Protein AF-A0A369Q0P4-F1 (afdb_monomer)

Organism: NCBI:txid2282421

Structure (mmCIF, N/CA/C/O backbone):
data_AF-A0A369Q0P4-F1
#
_entry.id   AF-A0A369Q0P4-F1
#
loop_
_atom_site.group_PDB
_atom_site.id
_atom_site.type_symbol
_atom_site.label_atom_id
_atom_site.label_alt_id
_atom_site.label_comp_id
_atom_site.label_asym_id
_atom_site.label_entity_id
_atom_site.label_seq_id
_atom_site.pdbx_PDB_ins_code
_atom_site.Cartn_x
_atom_site.Cartn_y
_atom_site.Cartn_z
_atom_site.occupancy
_atom_site.B_iso_or_equiv
_atom_site.auth_seq_id
_atom_site.auth_comp_id
_atom_site.auth_asym_id
_atom_site.auth_atom_id
_a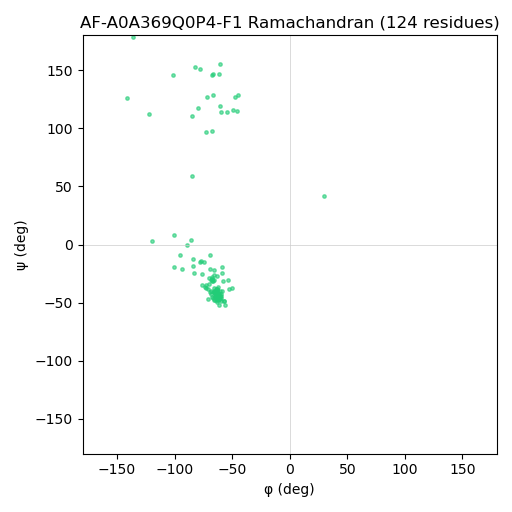tom_site.pdbx_PDB_model_num
ATOM 1 N N . MET A 1 1 ? 38.302 -27.426 40.060 1.00 56.66 1 MET A N 1
ATOM 2 C CA . MET A 1 1 ? 37.548 -26.178 39.793 1.00 56.66 1 MET A CA 1
ATOM 3 C C . MET A 1 1 ? 37.156 -26.021 38.319 1.00 56.66 1 MET A C 1
ATOM 5 O O . MET A 1 1 ? 35.977 -25.830 38.069 1.00 56.66 1 MET A O 1
ATOM 9 N N . ALA A 1 2 ? 38.059 -26.222 37.344 1.00 61.84 2 ALA A N 1
ATOM 10 C CA . ALA A 1 2 ? 37.757 -26.090 35.902 1.00 61.84 2 ALA A CA 1
ATOM 1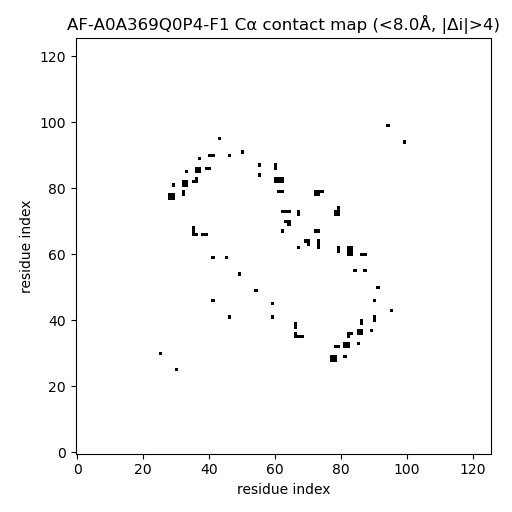1 C C . ALA A 1 2 ? 36.641 -27.014 35.343 1.00 61.84 2 ALA A C 1
ATOM 13 O O . ALA A 1 2 ? 35.998 -26.695 34.349 1.00 61.84 2 ALA A O 1
ATOM 14 N N . LYS A 1 3 ? 36.370 -28.162 35.979 1.00 55.75 3 LYS A N 1
ATOM 15 C CA . LYS A 1 3 ? 35.282 -29.069 35.556 1.00 55.75 3 LYS A CA 1
ATOM 16 C C . LYS A 1 3 ? 33.886 -28.493 35.835 1.00 55.75 3 LYS A C 1
ATOM 18 O O . LYS A 1 3 ? 32.974 -28.700 35.047 1.00 55.75 3 LYS A O 1
ATOM 23 N N . ILE A 1 4 ? 33.738 -27.733 36.923 1.00 74.06 4 ILE A N 1
ATOM 24 C CA . ILE A 1 4 ? 32.459 -27.124 37.327 1.00 74.06 4 ILE A CA 1
ATOM 25 C C . ILE A 1 4 ? 32.119 -25.953 36.395 1.00 74.06 4 ILE A C 1
ATOM 27 O O . ILE A 1 4 ? 30.968 -25.778 36.006 1.00 74.06 4 ILE A O 1
ATOM 31 N N . THR A 1 5 ? 33.130 -25.197 35.959 1.00 74.00 5 THR A N 1
ATOM 32 C CA . THR A 1 5 ? 32.946 -24.099 35.000 1.00 74.00 5 THR A CA 1
ATOM 33 C C . THR A 1 5 ? 32.498 -24.600 33.628 1.00 74.00 5 THR A C 1
ATOM 35 O O . THR A 1 5 ? 31.638 -23.977 33.017 1.00 74.00 5 THR A O 1
ATOM 38 N N . ILE A 1 6 ? 33.002 -25.752 33.166 1.00 76.94 6 ILE A N 1
ATOM 39 C CA . ILE A 1 6 ? 32.579 -26.354 31.888 1.00 76.94 6 ILE A CA 1
ATOM 40 C C . ILE A 1 6 ? 31.109 -26.794 31.946 1.00 76.94 6 ILE A C 1
ATOM 42 O O . ILE A 1 6 ? 30.360 -26.550 31.003 1.00 76.94 6 ILE A O 1
ATOM 46 N N . ILE A 1 7 ? 30.676 -27.382 33.065 1.00 80.25 7 ILE A N 1
ATOM 47 C CA . ILE A 1 7 ? 29.283 -27.816 33.259 1.00 80.25 7 ILE A CA 1
ATOM 48 C C . ILE A 1 7 ? 28.325 -26.615 33.254 1.00 80.25 7 ILE A C 1
ATOM 50 O O . ILE A 1 7 ? 27.296 -26.659 32.584 1.00 80.25 7 ILE A O 1
ATOM 54 N N . ASN A 1 8 ? 28.686 -25.516 33.923 1.00 75.06 8 ASN A N 1
ATOM 55 C CA . ASN A 1 8 ? 27.870 -24.297 33.923 1.00 75.06 8 ASN A CA 1
ATOM 56 C C . ASN A 1 8 ? 27.760 -23.661 32.529 1.00 75.06 8 ASN A C 1
ATOM 58 O O . ASN A 1 8 ? 26.685 -23.210 32.144 1.00 75.06 8 ASN A O 1
ATOM 62 N N . ILE A 1 9 ? 28.842 -23.672 31.743 1.00 80.38 9 ILE A N 1
ATOM 63 C CA . ILE A 1 9 ? 28.819 -23.178 30.357 1.00 80.38 9 ILE A CA 1
ATOM 64 C C . ILE A 1 9 ? 27.906 -24.050 29.483 1.00 80.38 9 ILE A C 1
ATOM 66 O O . ILE A 1 9 ? 27.134 -23.521 28.682 1.00 80.38 9 ILE A O 1
ATOM 70 N N . LEU A 1 10 ? 27.949 -25.373 29.666 1.00 76.12 10 LEU A N 1
ATOM 71 C CA . LEU A 1 10 ? 27.117 -26.310 28.914 1.00 76.12 10 LEU A CA 1
ATOM 72 C C . LEU A 1 10 ? 25.621 -26.108 29.210 1.00 76.12 10 LEU A C 1
ATOM 74 O O . LEU A 1 10 ? 24.8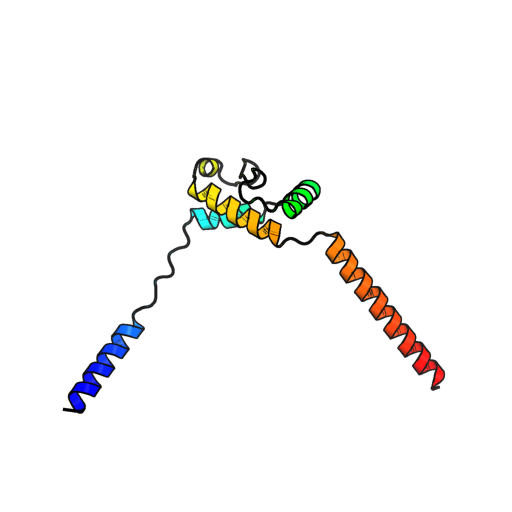09 -26.112 28.289 1.00 76.12 10 LEU A O 1
ATOM 78 N N . ILE A 1 11 ? 25.261 -25.860 30.472 1.00 78.75 11 ILE A N 1
ATOM 79 C CA . ILE A 1 11 ? 23.876 -25.579 30.882 1.00 78.75 11 ILE A CA 1
ATOM 80 C C . ILE A 1 11 ? 23.376 -24.258 30.276 1.00 78.75 11 ILE A C 1
ATOM 82 O O . ILE A 1 11 ? 22.264 -24.209 29.750 1.00 78.75 11 ILE A O 1
ATOM 86 N N . CYS A 1 12 ? 24.202 -23.206 30.263 1.00 71.88 12 CYS A N 1
ATOM 87 C CA . CYS A 1 12 ? 23.837 -21.927 29.645 1.00 71.88 12 CYS A CA 1
ATOM 88 C C . CYS A 1 12 ? 23.582 -22.041 28.130 1.00 71.88 12 CYS A C 1
ATOM 90 O O . CYS A 1 12 ? 22.661 -21.404 27.623 1.00 71.88 12 CYS A O 1
ATOM 92 N N . LEU A 1 13 ? 24.350 -22.876 27.420 1.00 72.38 13 LEU A N 1
ATOM 93 C CA . LEU A 1 13 ? 24.188 -23.123 25.978 1.00 72.38 13 LEU A CA 1
ATOM 94 C C . LEU A 1 13 ? 22.893 -23.874 25.625 1.00 72.38 13 LEU A C 1
ATOM 96 O O . LEU A 1 13 ? 22.332 -23.675 24.550 1.00 72.38 13 LEU A O 1
ATOM 100 N N . VAL A 1 14 ? 22.400 -24.735 26.519 1.00 71.00 14 VAL A N 1
ATOM 101 C CA . VAL A 1 14 ? 21.143 -25.473 26.303 1.00 71.00 14 VAL A CA 1
ATOM 102 C C . VAL A 1 14 ? 19.926 -24.565 26.514 1.00 71.00 14 VAL A C 1
ATOM 104 O O . VAL A 1 14 ? 18.933 -24.678 25.793 1.00 71.00 14 VAL A O 1
ATOM 107 N N . ILE A 1 15 ? 20.001 -23.625 27.460 1.00 70.00 15 ILE A N 1
ATOM 108 C CA . ILE A 1 15 ? 18.903 -22.690 27.749 1.00 70.00 15 ILE A CA 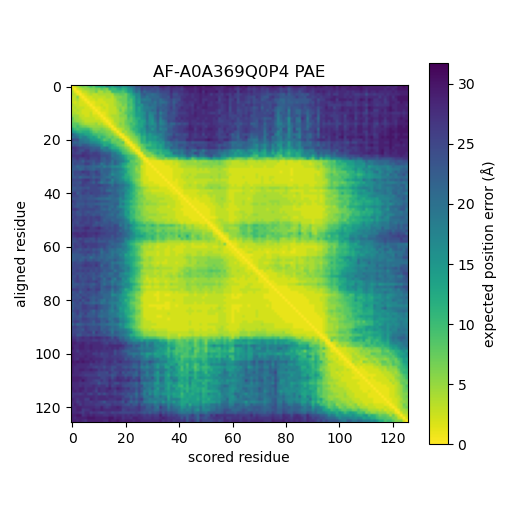1
ATOM 109 C C . ILE A 1 15 ? 18.762 -21.645 26.630 1.00 70.00 15 ILE A C 1
ATOM 111 O O . ILE A 1 15 ? 17.641 -21.310 26.245 1.00 70.00 15 ILE A O 1
ATOM 115 N N . SER A 1 16 ? 19.868 -21.174 26.042 1.00 65.44 16 SER A N 1
ATOM 116 C CA . SER A 1 16 ? 19.833 -20.176 24.963 1.00 65.44 16 SER A CA 1
ATOM 117 C C . SER A 1 16 ? 19.223 -20.698 23.655 1.00 65.44 16 SER A C 1
ATOM 119 O O . SER A 1 16 ? 18.580 -19.928 22.943 1.00 65.44 16 SER A O 1
ATOM 121 N N . ASN A 1 17 ? 19.333 -21.998 23.364 1.00 61.81 17 ASN A N 1
ATOM 122 C CA . ASN A 1 17 ? 18.753 -22.601 22.156 1.00 61.81 17 ASN A CA 1
ATOM 123 C C . ASN A 1 17 ? 17.225 -22.779 22.209 1.00 61.81 17 ASN A C 1
ATOM 125 O O . ASN A 1 17 ? 16.601 -22.980 21.171 1.00 61.81 17 ASN A O 1
ATOM 129 N N . ASN A 1 18 ? 16.606 -22.682 23.390 1.00 59.47 18 ASN A N 1
ATOM 130 C CA . ASN A 1 18 ? 15.150 -22.800 23.542 1.00 59.47 18 ASN A CA 1
ATOM 131 C C . ASN A 1 18 ? 14.414 -21.459 23.412 1.00 59.47 18 ASN A C 1
ATOM 133 O O . ASN A 1 18 ? 13.186 -21.419 23.463 1.00 59.47 18 ASN A O 1
ATOM 137 N N . CYS A 1 19 ? 15.135 -20.358 23.187 1.00 50.91 19 CYS A N 1
ATOM 138 C CA . CYS A 1 19 ? 14.527 -19.066 22.892 1.00 50.91 19 CYS A CA 1
ATOM 139 C C . CYS A 1 19 ? 14.217 -18.947 21.390 1.00 50.91 19 CYS A C 1
ATOM 141 O O . CYS A 1 19 ? 14.712 -18.067 20.688 1.00 50.91 19 CYS A O 1
ATOM 143 N N . LEU A 1 20 ? 13.393 -19.860 20.872 1.00 60.72 20 LEU A N 1
ATOM 144 C CA . LEU A 1 20 ? 12.703 -19.624 19.609 1.00 60.72 20 LEU A CA 1
ATOM 145 C C . LEU A 1 20 ? 11.618 -18.591 19.902 1.00 60.72 20 LEU A C 1
ATOM 147 O O . LEU A 1 20 ? 10.553 -18.920 20.421 1.00 60.72 20 LEU A O 1
ATOM 151 N N . ALA A 1 21 ? 11.929 -17.323 19.629 1.00 55.41 21 ALA A N 1
ATOM 152 C CA . ALA A 1 21 ? 10.962 -16.241 19.695 1.00 55.41 21 ALA A CA 1
ATOM 153 C C . ALA A 1 21 ? 9.706 -16.663 18.921 1.00 55.41 21 ALA A C 1
ATOM 155 O O . ALA A 1 21 ? 9.764 -16.916 17.715 1.00 55.41 21 ALA A O 1
ATOM 156 N N . GLN A 1 22 ? 8.582 -16.792 19.629 1.00 53.72 22 GLN A N 1
ATOM 157 C CA . GLN A 1 22 ? 7.306 -17.114 19.010 1.00 53.72 22 GLN A CA 1
ATOM 158 C C . GLN A 1 22 ? 7.005 -16.008 18.004 1.00 53.72 22 GLN A C 1
ATOM 160 O O . GLN A 1 22 ? 6.840 -14.843 18.367 1.00 53.72 22 GLN A O 1
ATOM 165 N N . ASN A 1 23 ? 7.000 -16.371 16.724 1.00 53.12 23 ASN A N 1
ATOM 166 C CA . ASN A 1 23 ? 6.620 -15.469 15.655 1.00 53.12 23 ASN A CA 1
ATOM 167 C C . ASN A 1 23 ? 5.123 -15.216 15.851 1.00 53.12 23 ASN A C 1
ATOM 169 O O . ASN A 1 23 ? 4.311 -16.093 15.551 1.00 53.12 23 ASN A O 1
ATOM 173 N N . LEU A 1 24 ? 4.789 -14.089 16.493 1.00 57.31 24 LEU A N 1
ATOM 174 C CA . LEU A 1 24 ? 3.425 -13.738 16.872 1.00 57.31 24 LEU A CA 1
ATOM 175 C C . LEU A 1 24 ? 2.520 -13.965 15.662 1.00 57.31 24 LEU A C 1
ATOM 177 O O . LEU A 1 24 ? 2.814 -13.468 14.569 1.00 57.31 24 LEU A O 1
ATOM 181 N N . GLN A 1 25 ? 1.451 -14.733 15.861 1.00 56.88 25 GLN A N 1
ATOM 182 C CA . GLN A 1 25 ? 0.405 -14.922 14.869 1.00 56.88 25 GLN A CA 1
ATOM 183 C C . GLN A 1 25 ? 0.053 -13.540 14.318 1.00 56.88 25 GLN A C 1
ATOM 185 O O . GLN A 1 25 ? -0.351 -12.659 15.071 1.00 56.88 25 GLN A O 1
ATOM 190 N N . VAL A 1 26 ? 0.315 -13.309 13.028 1.00 58.41 26 VAL A N 1
ATOM 191 C CA . VAL A 1 26 ? -0.012 -12.033 12.390 1.00 58.41 26 VAL A CA 1
ATOM 192 C C . VAL A 1 26 ? -1.495 -11.805 12.644 1.00 58.41 26 VAL A C 1
ATOM 194 O O . VAL A 1 26 ? -2.302 -12.601 12.163 1.00 58.41 26 VAL A O 1
ATOM 197 N N . ASP A 1 27 ? -1.829 -10.771 13.426 1.00 69.75 27 ASP A N 1
ATOM 198 C CA . ASP A 1 27 ? -3.210 -10.467 13.799 1.00 69.75 27 ASP A CA 1
ATOM 199 C C . ASP A 1 27 ? -4.096 -10.574 12.559 1.00 69.75 27 ASP A C 1
ATOM 201 O O . ASP A 1 27 ? -3.786 -9.990 11.512 1.00 69.75 27 ASP A O 1
ATOM 205 N N . SER A 1 28 ? -5.186 -11.335 12.655 1.00 80.50 28 SER A N 1
ATOM 206 C CA . SER A 1 28 ? -6.102 -11.584 11.535 1.00 80.50 28 SER A CA 1
ATOM 207 C C . SER A 1 28 ? -6.524 -10.274 10.856 1.00 80.50 28 SER A C 1
ATOM 209 O O . SER A 1 28 ? -6.553 -10.182 9.630 1.00 80.50 28 SER A O 1
ATOM 211 N N . ILE A 1 29 ? -6.717 -9.216 11.648 1.00 86.19 29 ILE A N 1
ATOM 212 C CA . ILE A 1 29 ? -7.028 -7.856 11.195 1.00 86.19 29 ILE A CA 1
ATOM 213 C C . ILE A 1 29 ? -5.901 -7.260 10.343 1.00 86.19 29 ILE A C 1
ATOM 215 O O . ILE A 1 29 ? -6.162 -6.678 9.289 1.00 86.19 29 ILE A O 1
ATOM 219 N N . LYS A 1 30 ? -4.640 -7.419 10.755 1.00 88.50 30 LYS A N 1
ATOM 220 C CA . LYS A 1 30 ? -3.480 -6.929 9.999 1.00 88.50 30 LYS A CA 1
ATOM 221 C C . LYS A 1 30 ? -3.352 -7.661 8.666 1.00 88.50 30 LYS A C 1
ATOM 223 O O . LYS A 1 30 ? -3.090 -7.024 7.648 1.00 88.50 30 LYS A O 1
ATOM 228 N N . ALA A 1 31 ? -3.571 -8.975 8.648 1.00 89.00 31 ALA A N 1
ATOM 229 C CA . ALA A 1 31 ? -3.563 -9.755 7.412 1.00 89.00 31 ALA A CA 1
ATOM 230 C C . ALA A 1 31 ? -4.658 -9.289 6.434 1.00 89.00 31 ALA A C 1
ATOM 232 O O . ALA A 1 31 ? -4.385 -9.106 5.243 1.00 89.00 31 ALA A O 1
ATOM 233 N N . ILE A 1 32 ? -5.866 -9.017 6.941 1.00 90.00 32 ILE A N 1
ATOM 234 C CA . ILE A 1 32 ? -6.971 -8.467 6.144 1.00 90.00 32 ILE A CA 1
ATOM 235 C C . ILE A 1 32 ? -6.611 -7.071 5.615 1.00 90.00 32 ILE A C 1
ATOM 237 O O . ILE A 1 32 ? -6.721 -6.830 4.414 1.00 90.00 32 ILE A O 1
ATOM 241 N N . ALA A 1 33 ? -6.077 -6.186 6.462 1.00 92.00 33 ALA A N 1
ATOM 242 C CA . ALA A 1 33 ? -5.639 -4.849 6.056 1.00 92.00 33 ALA A CA 1
ATOM 243 C C . ALA A 1 33 ? -4.563 -4.891 4.957 1.00 92.00 33 ALA A C 1
ATOM 245 O O . ALA A 1 33 ? -4.621 -4.108 4.012 1.00 92.00 33 ALA A O 1
ATOM 246 N N . ILE A 1 34 ? -3.607 -5.826 5.034 1.00 91.62 34 ILE A N 1
ATOM 247 C CA . ILE A 1 34 ? -2.600 -6.042 3.983 1.00 91.62 34 ILE A CA 1
ATOM 248 C C . ILE A 1 34 ? -3.257 -6.469 2.672 1.00 91.62 34 ILE A C 1
ATOM 250 O O . ILE A 1 34 ? -2.905 -5.941 1.616 1.00 91.62 34 ILE A O 1
ATOM 254 N N . SER A 1 35 ? -4.175 -7.435 2.724 1.00 91.06 35 SER A N 1
ATOM 255 C CA . SER A 1 35 ? -4.876 -7.930 1.537 1.00 91.06 35 SER A CA 1
ATOM 256 C C . SER A 1 35 ? -5.653 -6.810 0.845 1.00 91.06 35 SER A C 1
ATOM 258 O O . SER A 1 35 ? -5.501 -6.605 -0.359 1.00 91.06 35 SER A O 1
ATOM 260 N N . ASP A 1 36 ? -6.430 -6.051 1.609 1.00 92.19 36 ASP A N 1
ATOM 261 C CA . ASP A 1 36 ? -7.275 -4.980 1.084 1.00 92.19 36 ASP A CA 1
ATOM 262 C C . ASP A 1 36 ? -6.430 -3.806 0.560 1.00 92.19 36 ASP A C 1
ATOM 264 O O . ASP A 1 36 ? -6.638 -3.310 -0.551 1.00 92.19 36 ASP A O 1
ATOM 268 N N . ALA A 1 37 ? -5.384 -3.413 1.294 1.00 92.31 37 ALA A N 1
ATOM 269 C CA . ALA A 1 37 ? -4.512 -2.313 0.892 1.00 92.31 37 ALA A CA 1
ATOM 270 C C . ALA A 1 37 ? -3.642 -2.635 -0.335 1.00 92.31 37 ALA A C 1
ATOM 272 O O . ALA A 1 37 ? -3.166 -1.713 -0.996 1.00 92.31 37 ALA A O 1
ATOM 273 N N . LYS A 1 38 ? -3.404 -3.908 -0.682 1.00 88.44 38 LYS A N 1
ATOM 274 C CA . LYS A 1 38 ? -2.689 -4.282 -1.924 1.00 88.44 38 LYS A CA 1
ATOM 275 C C . LYS A 1 38 ? -3.462 -3.911 -3.189 1.00 88.44 38 LYS A C 1
ATOM 277 O O . LYS A 1 38 ? -2.855 -3.652 -4.226 1.00 88.44 38 LYS A O 1
ATOM 282 N N . LEU A 1 39 ? -4.791 -3.910 -3.114 1.00 86.06 39 LEU A N 1
ATOM 283 C CA . LEU A 1 39 ? -5.658 -3.553 -4.237 1.00 86.06 39 LEU A CA 1
ATOM 284 C C . LEU A 1 39 ? -5.853 -2.037 -4.346 1.00 86.06 39 LEU A C 1
ATOM 286 O O . LEU A 1 39 ? -6.204 -1.527 -5.410 1.00 86.06 39 LEU A O 1
ATOM 290 N N . PHE A 1 40 ? -5.578 -1.308 -3.265 1.00 90.69 40 PHE A N 1
ATOM 291 C CA . PHE A 1 40 ? -5.700 0.137 -3.217 1.00 90.69 40 PHE A CA 1
ATOM 292 C C . PHE A 1 40 ? -4.684 0.837 -4.130 1.00 90.69 40 PHE A C 1
ATOM 294 O O . PHE A 1 40 ? -3.472 0.610 -4.060 1.00 90.69 40 PHE A O 1
ATOM 301 N N . ARG A 1 41 ? -5.168 1.752 -4.977 1.00 89.25 41 ARG A N 1
ATOM 302 C CA . ARG A 1 41 ? -4.323 2.545 -5.878 1.00 89.25 41 ARG A CA 1
ATOM 303 C C . ARG A 1 41 ? -4.844 3.971 -5.978 1.00 89.25 41 ARG A C 1
ATOM 305 O O . ARG A 1 41 ? -5.979 4.189 -6.380 1.00 89.25 41 ARG A O 1
ATOM 312 N N . LEU A 1 42 ? -3.968 4.940 -5.716 1.00 89.88 42 LEU A N 1
ATOM 313 C CA . LEU A 1 42 ? -4.255 6.341 -6.017 1.00 89.88 42 LEU A CA 1
ATOM 314 C C . LEU A 1 42 ? -4.338 6.584 -7.526 1.00 89.88 42 LEU A C 1
ATOM 316 O O . LEU A 1 42 ? -3.572 5.999 -8.308 1.00 89.88 42 LEU A O 1
ATOM 320 N N . ASP A 1 43 ? -5.215 7.507 -7.910 1.00 89.12 43 ASP A N 1
ATOM 321 C CA . ASP A 1 43 ? -5.225 8.102 -9.244 1.00 89.12 43 ASP A CA 1
ATOM 322 C C . ASP A 1 43 ? -3.885 8.822 -9.516 1.00 89.12 43 ASP A C 1
ATOM 324 O O . ASP A 1 43 ? -3.166 9.218 -8.593 1.00 89.12 43 ASP A O 1
ATOM 328 N N . GLN A 1 44 ? -3.512 8.976 -10.788 1.00 86.50 44 GLN A N 1
ATOM 329 C CA . GLN A 1 44 ? -2.233 9.584 -11.160 1.00 86.50 44 GLN A CA 1
ATOM 330 C C . GLN A 1 44 ? -2.103 11.051 -10.714 1.00 86.50 44 GLN A C 1
ATOM 332 O O . GLN A 1 44 ? -1.024 11.455 -10.270 1.00 86.50 44 GLN A O 1
ATOM 337 N N . ALA A 1 45 ? -3.174 11.840 -10.796 1.00 87.94 45 ALA A N 1
ATOM 338 C CA . ALA A 1 45 ? -3.207 13.234 -10.376 1.00 87.94 45 ALA A CA 1
ATOM 339 C C . ALA A 1 45 ? -3.024 13.357 -8.857 1.00 87.94 45 ALA A C 1
ATOM 341 O O . ALA A 1 45 ? -2.157 14.108 -8.397 1.00 87.94 45 ALA A O 1
ATOM 342 N N . THR A 1 46 ? -3.764 12.571 -8.073 1.00 89.44 46 THR A N 1
ATOM 343 C CA . THR A 1 46 ? -3.628 12.526 -6.611 1.00 89.44 46 THR A CA 1
ATOM 344 C C . THR A 1 46 ? -2.271 11.977 -6.196 1.00 89.44 46 THR A C 1
ATOM 346 O O . THR A 1 46 ? -1.634 12.548 -5.315 1.00 89.44 46 THR A O 1
ATOM 349 N N . LEU A 1 47 ? -1.750 10.952 -6.877 1.00 90.00 47 LEU A N 1
ATOM 350 C CA . LEU A 1 47 ? -0.404 10.429 -6.633 1.00 90.00 47 LEU A CA 1
ATOM 351 C C . LEU A 1 47 ? 0.670 11.499 -6.880 1.00 90.00 47 LEU A C 1
ATOM 353 O O . LEU A 1 47 ? 1.624 11.594 -6.109 1.00 90.00 47 LEU A O 1
ATOM 357 N N . LYS A 1 48 ? 0.529 12.323 -7.927 1.00 87.44 48 LYS A N 1
ATOM 358 C CA . LYS A 1 48 ? 1.454 13.433 -8.213 1.00 87.44 48 LYS A CA 1
ATOM 359 C C . LYS A 1 48 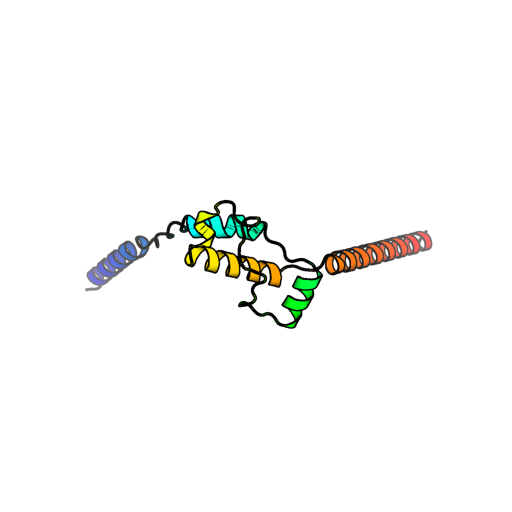? 1.408 14.492 -7.108 1.00 87.44 48 LYS A C 1
ATOM 361 O O . LYS A 1 48 ? 2.462 14.919 -6.638 1.00 87.44 48 LYS A O 1
ATOM 366 N N . LYS A 1 49 ? 0.207 14.868 -6.651 1.00 88.75 49 LYS A N 1
ATOM 367 C CA . LYS A 1 49 ? 0.016 15.790 -5.516 1.00 88.75 49 LYS A CA 1
ATOM 368 C C . LYS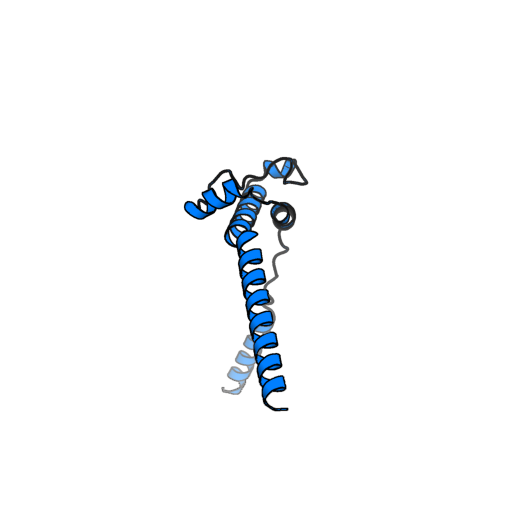 A 1 49 ? 0.607 15.219 -4.224 1.00 88.75 49 LYS A C 1
ATOM 370 O O . LYS A 1 49 ? 1.373 15.899 -3.546 1.00 88.75 49 LYS A O 1
ATOM 375 N N . PHE A 1 50 ? 0.322 13.952 -3.931 1.00 89.75 50 PHE A N 1
ATOM 376 C CA . PHE A 1 50 ? 0.870 13.224 -2.792 1.00 89.75 50 PHE A CA 1
ATOM 377 C C . PHE A 1 50 ? 2.398 13.208 -2.821 1.00 89.75 50 PHE A C 1
ATOM 379 O O . PHE A 1 50 ? 3.029 13.570 -1.838 1.00 89.75 50 PHE A O 1
ATOM 386 N N . LYS A 1 51 ? 3.021 12.873 -3.954 1.00 86.94 51 LYS A N 1
ATOM 387 C CA . LYS A 1 51 ? 4.487 12.835 -4.064 1.00 86.94 51 LYS A CA 1
ATOM 388 C C . LYS A 1 51 ? 5.155 14.190 -3.849 1.00 86.94 51 LYS A C 1
ATOM 390 O O . LYS A 1 51 ? 6.302 14.213 -3.412 1.00 86.94 51 LYS A O 1
ATOM 395 N N . LYS A 1 52 ? 4.449 15.290 -4.129 1.00 87.62 52 LYS A N 1
ATOM 396 C CA . LYS A 1 52 ? 4.943 16.648 -3.882 1.00 87.62 52 LYS A CA 1
ATOM 397 C C . LYS A 1 52 ? 4.995 16.982 -2.386 1.00 87.62 52 LYS A C 1
ATOM 399 O O . LYS A 1 52 ? 5.942 17.633 -1.972 1.00 87.62 52 LYS A O 1
ATOM 404 N N . ASN A 1 53 ? 4.011 16.541 -1.596 1.00 84.69 53 ASN A N 1
ATOM 405 C CA . ASN A 1 53 ? 3.857 16.9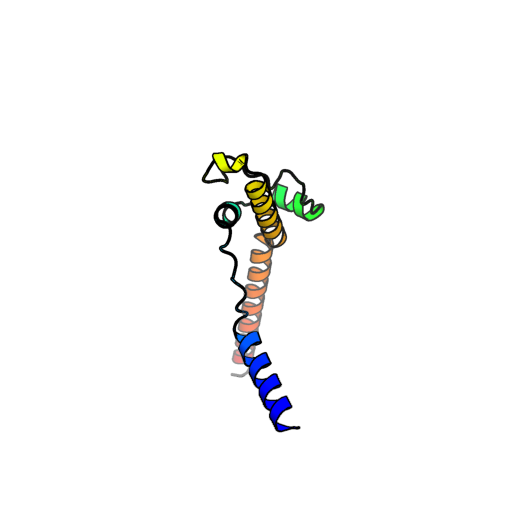58 -0.190 1.00 84.69 53 ASN A CA 1
ATOM 406 C C . ASN A 1 53 ? 3.921 15.810 0.844 1.00 84.69 53 ASN A C 1
ATOM 408 O O . ASN A 1 53 ? 3.703 16.039 2.022 1.00 84.69 53 ASN A O 1
ATOM 412 N N . LYS A 1 54 ? 4.166 14.566 0.410 1.00 84.19 54 LYS A N 1
ATOM 413 C CA . LYS A 1 54 ? 4.362 13.322 1.194 1.00 84.19 54 LYS A CA 1
ATOM 414 C C . LYS A 1 54 ? 3.626 13.251 2.544 1.00 84.19 54 LYS A C 1
ATOM 416 O O . LYS A 1 54 ? 4.175 12.779 3.534 1.00 84.19 54 LYS A O 1
ATOM 421 N N . ASN A 1 55 ? 2.374 13.696 2.589 1.00 82.00 55 ASN A N 1
ATOM 422 C CA . ASN A 1 55 ? 1.632 13.774 3.839 1.00 82.00 55 ASN A CA 1
ATOM 423 C C . ASN A 1 55 ? 0.981 12.417 4.137 1.00 82.00 55 ASN A C 1
ATOM 425 O O . ASN A 1 55 ? 0.042 12.006 3.445 1.00 82.00 55 ASN A O 1
ATOM 429 N N . SER A 1 56 ? 1.479 11.732 5.165 1.00 70.94 56 SER A N 1
ATOM 430 C CA . SER A 1 56 ? 0.959 10.443 5.636 1.00 70.94 56 SER A CA 1
ATOM 431 C C . SER A 1 56 ? -0.437 10.545 6.253 1.00 70.94 56 SER A C 1
ATOM 433 O O . SER A 1 56 ? -1.221 9.606 6.141 1.00 70.94 56 SER A O 1
ATOM 435 N N . ASN A 1 57 ? -0.786 11.701 6.825 1.00 72.00 57 ASN A N 1
ATOM 436 C CA . ASN A 1 57 ? -2.089 11.955 7.442 1.00 72.00 57 ASN A CA 1
ATOM 437 C C . ASN A 1 57 ? -3.160 12.420 6.454 1.00 72.00 57 ASN A C 1
ATOM 439 O O . ASN A 1 57 ? -4.284 12.700 6.865 1.00 72.00 57 ASN A O 1
ATOM 443 N N . SER A 1 58 ? -2.853 12.469 5.159 1.00 78.50 58 SER A N 1
ATOM 444 C CA . SER A 1 58 ? -3.851 12.795 4.143 1.00 78.50 58 SER A CA 1
ATOM 445 C C . SER A 1 58 ? -4.996 11.772 4.110 1.00 78.50 58 SER A C 1
ATOM 447 O O . SER A 1 58 ? -4.800 10.571 4.337 1.00 78.50 58 SER A O 1
ATOM 449 N N . ASP A 1 59 ? -6.200 12.251 3.793 1.00 86.31 59 ASP A N 1
ATOM 450 C CA . ASP A 1 59 ? -7.402 11.415 3.651 1.00 86.31 59 ASP A CA 1
ATOM 451 C C . ASP A 1 59 ? -7.353 10.493 2.429 1.00 86.31 59 ASP A C 1
ATOM 453 O O . ASP A 1 59 ? -8.168 9.582 2.302 1.00 86.31 59 ASP A O 1
ATOM 457 N N . TYR A 1 60 ? -6.354 10.669 1.560 1.00 87.69 60 TYR A N 1
ATOM 458 C CA . TYR A 1 60 ? -6.147 9.848 0.371 1.00 87.69 60 TYR A CA 1
ATOM 459 C C . TYR A 1 60 ? -6.078 8.353 0.678 1.00 87.69 60 TYR A C 1
ATOM 461 O O . TYR A 1 60 ? -6.458 7.555 -0.165 1.00 87.69 60 TYR A O 1
ATOM 469 N N . PHE A 1 61 ? -5.596 7.970 1.861 1.00 91.56 61 PHE A N 1
ATOM 470 C CA . PHE A 1 61 ? -5.379 6.570 2.235 1.00 91.56 61 PHE A CA 1
ATOM 471 C C . PHE A 1 61 ? -6.486 5.989 3.119 1.00 91.56 61 PHE A C 1
ATOM 473 O O . PHE A 1 61 ? -6.318 4.897 3.659 1.00 91.56 61 PHE A O 1
ATOM 480 N N . LYS A 1 62 ? -7.593 6.712 3.324 1.00 91.69 62 LYS A N 1
ATOM 481 C CA . LYS A 1 62 ? -8.678 6.246 4.189 1.00 91.69 62 LYS A CA 1
ATOM 482 C C . LYS A 1 62 ? -9.432 5.089 3.510 1.00 91.69 62 LYS A C 1
ATOM 484 O O . LYS A 1 62 ? -9.865 5.256 2.368 1.00 91.69 62 LYS A O 1
ATOM 489 N N . PRO A 1 63 ? -9.603 3.934 4.180 1.00 91.94 63 PRO A N 1
ATOM 490 C CA . PRO A 1 63 ? -10.385 2.843 3.620 1.00 91.94 63 PRO A CA 1
ATOM 491 C C . PRO A 1 63 ? -11.861 3.252 3.512 1.00 91.94 63 PRO A C 1
ATOM 493 O O . PRO A 1 63 ? -12.377 4.010 4.335 1.00 91.94 63 PRO A O 1
ATOM 496 N N . ASN A 1 64 ? -12.536 2.750 2.485 1.00 91.69 64 ASN A N 1
ATOM 497 C CA . ASN A 1 64 ? -13.956 2.957 2.227 1.00 91.69 64 ASN A CA 1
ATOM 498 C C . ASN A 1 64 ? -14.623 1.635 1.814 1.00 91.69 64 ASN A C 1
ATOM 500 O O . ASN A 1 64 ? -13.956 0.609 1.683 1.00 91.69 64 ASN A O 1
ATOM 504 N N . ILE A 1 65 ? -15.936 1.674 1.576 1.00 90.56 65 ILE A N 1
ATOM 505 C CA . ILE A 1 65 ? -16.750 0.502 1.210 1.00 90.56 65 ILE A CA 1
ATOM 506 C C . ILE A 1 65 ? -16.305 -0.210 -0.078 1.00 90.56 65 ILE A C 1
ATOM 508 O O . ILE A 1 65 ? -16.653 -1.365 -0.275 1.00 90.56 65 ILE A O 1
ATOM 512 N N . TYR A 1 66 ? -15.537 0.455 -0.944 1.00 88.81 66 TYR A N 1
ATOM 513 C CA . TYR A 1 66 ? -15.025 -0.110 -2.194 1.00 88.81 66 TYR A CA 1
ATOM 514 C C . TYR A 1 66 ? -13.628 -0.719 -2.041 1.00 88.81 66 TYR A C 1
ATOM 516 O O . TYR A 1 66 ? -13.206 -1.514 -2.876 1.00 88.81 66 TYR A O 1
ATOM 524 N N . THR A 1 67 ? -12.881 -0.324 -1.006 1.00 87.62 67 THR A N 1
ATOM 525 C CA . THR A 1 67 ? -11.501 -0.781 -0.781 1.00 87.62 67 THR A CA 1
ATOM 526 C C . THR A 1 67 ? -11.400 -1.875 0.274 1.00 87.62 67 THR A C 1
ATOM 528 O O . THR A 1 67 ? -10.383 -2.557 0.315 1.00 87.62 67 THR A O 1
ATOM 531 N N . THR A 1 68 ? -12.413 -2.019 1.134 1.00 89.38 68 THR A N 1
ATOM 532 C CA . THR A 1 68 ? -12.503 -3.093 2.134 1.00 89.38 68 THR A CA 1
ATOM 533 C C . THR A 1 68 ? -13.446 -4.193 1.668 1.00 89.38 68 THR A C 1
ATOM 535 O O . THR A 1 68 ? -14.469 -3.918 1.044 1.00 89.38 68 THR A O 1
ATOM 538 N N . ARG A 1 69 ? -13.146 -5.442 2.028 1.00 86.31 69 ARG A N 1
ATOM 539 C CA . ARG A 1 69 ? -14.091 -6.561 1.862 1.00 86.31 69 ARG A CA 1
ATOM 540 C C . ARG A 1 69 ? -15.095 -6.656 3.003 1.00 86.31 69 ARG A C 1
ATOM 542 O O . ARG A 1 69 ? -16.173 -7.210 2.822 1.00 86.31 69 ARG A O 1
ATOM 549 N N . ASN A 1 70 ? -14.736 -6.138 4.177 1.00 87.88 70 ASN A N 1
ATOM 550 C CA . ASN A 1 70 ? -15.582 -6.172 5.359 1.00 87.88 70 ASN A CA 1
ATOM 551 C C . ASN A 1 70 ? -15.832 -4.752 5.874 1.00 87.88 70 ASN A C 1
ATOM 553 O O . ASN A 1 70 ? -14.927 -4.072 6.362 1.00 87.88 70 ASN A O 1
ATOM 557 N N . ILE A 1 71 ? -17.083 -4.311 5.761 1.00 89.88 71 ILE A N 1
ATOM 558 C CA . ILE A 1 71 ? -17.511 -2.953 6.110 1.00 89.88 71 ILE A CA 1
ATOM 559 C C . ILE A 1 71 ? -17.407 -2.718 7.624 1.00 89.88 71 ILE A C 1
ATOM 561 O O . ILE A 1 71 ? -17.109 -1.600 8.040 1.00 89.88 71 ILE A O 1
ATOM 565 N N . THR A 1 72 ? -17.557 -3.757 8.454 1.00 89.75 72 THR A N 1
ATOM 566 C CA . THR A 1 72 ? -17.467 -3.621 9.920 1.00 89.75 72 THR A CA 1
ATOM 567 C C . THR A 1 72 ? -16.064 -3.236 10.391 1.00 89.75 72 THR A C 1
ATOM 569 O O . THR A 1 72 ? -15.908 -2.641 11.454 1.00 89.75 72 THR A O 1
ATOM 572 N N . LEU A 1 73 ? -15.035 -3.503 9.580 1.00 90.25 73 LEU A N 1
ATOM 573 C CA . LEU A 1 73 ? -13.654 -3.133 9.885 1.00 90.25 73 LEU A CA 1
ATOM 574 C C . LEU A 1 73 ? -13.368 -1.645 9.650 1.00 90.25 73 LEU A C 1
ATOM 576 O O . LEU A 1 73 ? -12.361 -1.139 10.134 1.00 90.25 73 LEU A O 1
ATOM 580 N N . LEU A 1 74 ? -14.244 -0.908 8.956 1.00 91.69 74 LEU A N 1
ATOM 581 C CA . LEU A 1 74 ? -14.052 0.532 8.735 1.00 91.69 74 LEU A CA 1
ATOM 582 C C . LEU A 1 74 ? -14.127 1.347 10.032 1.00 91.69 74 LEU A C 1
ATOM 584 O O . LEU A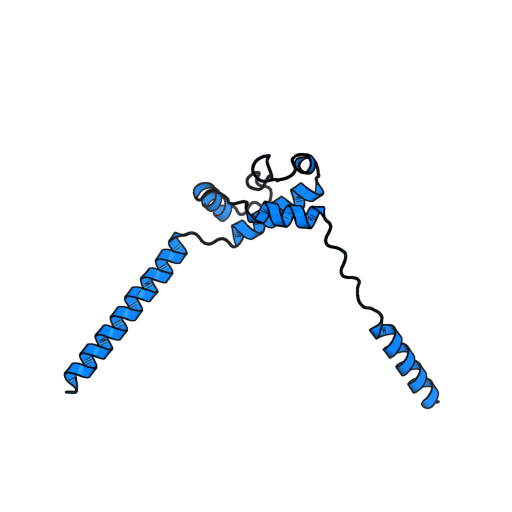 1 74 ? -13.527 2.420 10.105 1.00 91.69 74 LEU A O 1
ATOM 588 N N . SER A 1 75 ? -14.847 0.849 11.040 1.00 91.12 75 SER A N 1
ATOM 589 C CA . SER A 1 75 ? -14.892 1.436 12.384 1.00 91.12 75 SER A CA 1
ATOM 590 C C . SER A 1 75 ? -13.732 0.997 13.281 1.00 91.12 75 SER A C 1
ATOM 592 O O . SER A 1 75 ? -13.522 1.599 14.331 1.00 91.12 75 SER A O 1
ATOM 594 N N . ASP A 1 76 ? -12.970 -0.026 12.888 1.00 92.00 76 ASP A N 1
ATOM 595 C CA . ASP A 1 76 ? -11.837 -0.518 13.666 1.00 92.00 76 ASP A CA 1
ATOM 596 C C . ASP A 1 76 ? -10.604 0.375 13.444 1.00 92.00 76 ASP A C 1
ATOM 598 O O . ASP A 1 76 ? -10.066 0.502 12.339 1.00 92.00 76 ASP A O 1
ATOM 602 N N . SER A 1 77 ? -10.136 1.015 14.517 1.00 90.50 77 SER A N 1
ATOM 603 C CA . SER A 1 77 ? -9.011 1.952 14.460 1.00 90.50 77 SER A CA 1
ATOM 604 C C . SER A 1 77 ? -7.687 1.271 14.099 1.00 90.50 77 SER A C 1
ATOM 606 O O . SER A 1 77 ? -6.846 1.875 13.423 1.00 90.50 77 SER A O 1
ATOM 608 N N . THR A 1 78 ? -7.508 0.010 14.494 1.00 91.00 78 THR A N 1
ATOM 609 C CA . THR A 1 78 ? -6.318 -0.788 14.198 1.00 91.00 78 THR A CA 1
ATOM 610 C C . THR A 1 78 ? -6.289 -1.146 12.720 1.00 91.00 78 THR A C 1
ATOM 612 O O . THR A 1 78 ? -5.272 -0.917 12.060 1.00 91.00 78 THR A O 1
ATOM 615 N N . TYR A 1 79 ? -7.410 -1.622 12.172 1.00 92.94 79 TYR A N 1
ATOM 616 C CA . TYR A 1 79 ? -7.554 -1.884 10.740 1.00 92.94 79 TYR A CA 1
ATOM 617 C C . TYR A 1 79 ? -7.259 -0.631 9.913 1.00 92.94 79 TYR A C 1
ATOM 619 O O . TYR A 1 79 ? -6.406 -0.660 9.024 1.00 92.94 79 TYR A O 1
ATOM 627 N N . VAL A 1 80 ? -7.910 0.491 10.240 1.00 93.00 80 VAL A N 1
ATOM 628 C CA . VAL A 1 80 ? -7.747 1.753 9.505 1.00 93.00 80 VAL A CA 1
ATOM 629 C C . VAL A 1 80 ? -6.292 2.220 9.539 1.00 93.00 80 VAL A C 1
ATOM 631 O O . VAL A 1 80 ? -5.756 2.636 8.509 1.00 93.00 80 VAL A O 1
ATOM 634 N N . LYS A 1 81 ? -5.624 2.128 10.694 1.00 92.31 81 LYS A N 1
ATOM 635 C CA . LYS A 1 81 ? -4.214 2.511 10.834 1.00 92.31 81 LYS A CA 1
ATOM 636 C C . LYS A 1 81 ? -3.303 1.639 9.967 1.00 92.31 81 LYS A C 1
ATOM 638 O O . LYS A 1 81 ? -2.498 2.181 9.210 1.00 92.31 81 LYS A O 1
ATOM 643 N N . GLN A 1 82 ? -3.463 0.317 10.038 1.00 92.19 82 GLN A N 1
ATOM 644 C CA . GLN A 1 82 ? -2.665 -0.631 9.254 1.00 92.19 82 GLN A CA 1
ATOM 645 C C . GLN A 1 82 ? -2.886 -0.427 7.750 1.00 92.19 82 GLN A C 1
ATOM 647 O O . GLN A 1 82 ? -1.924 -0.311 6.990 1.00 92.19 82 GLN A O 1
ATOM 652 N N . PHE A 1 83 ? -4.143 -0.300 7.318 1.00 93.88 83 PHE A N 1
ATOM 653 C CA . PHE A 1 83 ? -4.484 -0.048 5.919 1.00 93.88 83 PHE A CA 1
ATOM 654 C C . PHE A 1 83 ? -3.808 1.229 5.403 1.00 93.88 83 PHE A C 1
ATOM 656 O O . PHE A 1 83 ? -3.150 1.201 4.360 1.00 93.88 83 PHE A O 1
ATOM 663 N N . ARG A 1 84 ? -3.914 2.339 6.152 1.00 93.19 84 ARG A N 1
ATOM 664 C CA . ARG A 1 84 ? -3.318 3.633 5.776 1.00 93.19 84 ARG A CA 1
ATOM 665 C C . ARG A 1 84 ? -1.806 3.541 5.625 1.00 93.19 84 ARG A C 1
ATOM 667 O O . ARG A 1 84 ? -1.266 4.026 4.633 1.00 93.19 84 ARG A O 1
ATOM 674 N N . GLU A 1 85 ? -1.131 2.910 6.580 1.00 92.50 85 GLU A N 1
ATOM 675 C CA . GLU A 1 85 ? 0.323 2.748 6.562 1.00 92.50 85 GLU A CA 1
ATOM 676 C C . GLU A 1 85 ? 0.785 1.951 5.333 1.00 92.50 85 GLU A C 1
ATOM 678 O O . GLU A 1 85 ? 1.705 2.351 4.610 1.00 92.50 85 GLU A O 1
ATOM 683 N N . ILE A 1 86 ? 0.097 0.847 5.043 1.00 92.44 86 ILE A N 1
ATOM 684 C CA . ILE A 1 86 ? 0.416 -0.031 3.917 1.00 92.44 86 ILE A CA 1
ATOM 685 C C . ILE A 1 86 ? 0.145 0.676 2.582 1.00 92.44 86 ILE A C 1
ATOM 687 O O . ILE A 1 86 ? 0.987 0.639 1.678 1.00 92.44 86 ILE A O 1
ATOM 691 N N . ALA A 1 87 ? -0.993 1.359 2.454 1.00 93.38 87 ALA A N 1
ATOM 692 C CA . ALA A 1 87 ? -1.368 2.114 1.261 1.00 93.38 87 ALA A CA 1
ATOM 693 C C . ALA A 1 87 ? -0.418 3.298 0.988 1.00 93.38 87 ALA A C 1
ATOM 695 O O . ALA A 1 87 ? -0.023 3.539 -0.162 1.00 93.38 87 ALA A O 1
ATOM 696 N N . TYR A 1 88 ? 0.006 4.001 2.043 1.00 93.00 88 TYR A N 1
ATOM 697 C CA . TYR A 1 88 ? 0.998 5.075 1.982 1.00 93.00 88 TYR A CA 1
ATOM 698 C C . TYR A 1 88 ? 2.350 4.556 1.477 1.00 93.00 88 TYR A C 1
ATOM 700 O O . TYR A 1 88 ? 2.892 5.065 0.490 1.00 93.00 88 TYR A O 1
ATOM 708 N N . ASN A 1 89 ? 2.863 3.487 2.092 1.00 90.81 89 ASN A N 1
ATOM 709 C CA . ASN A 1 89 ? 4.152 2.897 1.732 1.00 90.81 89 ASN A CA 1
ATOM 710 C C . ASN A 1 89 ? 4.169 2.355 0.297 1.00 90.81 89 ASN A C 1
ATOM 712 O O . ASN A 1 89 ? 5.156 2.527 -0.426 1.00 90.81 89 ASN A O 1
ATOM 716 N N . GLN A 1 90 ? 3.072 1.747 -0.158 1.00 90.62 90 GLN A N 1
ATOM 717 C CA . GLN A 1 90 ? 2.930 1.337 -1.556 1.00 90.62 90 GLN A CA 1
ATOM 718 C C . GLN A 1 90 ? 2.948 2.536 -2.508 1.00 90.62 90 GLN A C 1
ATOM 720 O O . GLN A 1 90 ? 3.639 2.517 -3.531 1.00 90.62 90 GLN A O 1
ATOM 725 N N . SER A 1 91 ? 2.239 3.609 -2.160 1.00 90.62 91 SER A N 1
ATOM 726 C CA . SER A 1 91 ? 2.157 4.815 -2.989 1.00 90.62 91 SER A CA 1
ATOM 727 C C . SER A 1 91 ? 3.487 5.566 -3.079 1.00 90.62 91 SER A C 1
ATOM 729 O O . SER A 1 91 ? 3.798 6.131 -4.130 1.00 90.62 91 SER A O 1
ATOM 731 N N . LEU A 1 92 ? 4.315 5.517 -2.031 1.00 89.12 92 LEU A N 1
ATOM 732 C CA . LEU A 1 92 ? 5.690 6.023 -2.069 1.00 89.12 92 LEU A CA 1
ATOM 733 C C . LEU A 1 92 ? 6.560 5.264 -3.079 1.00 89.12 92 LEU A C 1
ATOM 735 O O . LEU A 1 92 ? 7.275 5.884 -3.868 1.00 89.12 92 LEU A O 1
ATOM 739 N N . LYS A 1 93 ? 6.491 3.928 -3.067 1.00 87.62 93 LYS A N 1
ATOM 740 C CA . LYS A 1 93 ? 7.320 3.060 -3.921 1.00 87.62 93 LYS A CA 1
ATOM 741 C C . LYS A 1 93 ? 6.849 3.027 -5.376 1.00 87.62 93 LYS A C 1
ATOM 743 O O . LYS A 1 93 ? 7.649 2.781 -6.278 1.00 87.62 93 LYS A O 1
ATOM 748 N N . ARG A 1 94 ? 5.565 3.294 -5.629 1.00 85.94 94 ARG A N 1
ATOM 749 C CA . ARG A 1 94 ? 4.962 3.213 -6.965 1.00 85.94 94 ARG A CA 1
ATOM 750 C C . ARG A 1 94 ? 5.630 4.180 -7.944 1.00 85.94 94 ARG A C 1
ATOM 752 O O . ARG A 1 94 ? 5.561 5.399 -7.783 1.00 85.94 94 ARG A O 1
ATOM 759 N N . LYS A 1 95 ? 6.224 3.653 -9.013 1.00 79.50 95 LYS A N 1
ATOM 760 C CA . LYS A 1 95 ? 6.702 4.440 -10.160 1.00 79.50 95 LYS A CA 1
ATOM 761 C C . LYS A 1 95 ? 5.541 4.739 -11.117 1.00 79.50 95 LYS A C 1
ATOM 763 O O . LYS A 1 95 ? 4.537 4.029 -11.133 1.00 79.50 95 LYS A O 1
ATOM 768 N N . THR A 1 96 ? 5.633 5.841 -11.855 1.00 73.25 96 THR A N 1
ATOM 769 C CA . THR A 1 96 ? 4.633 6.210 -12.869 1.00 73.25 96 THR A CA 1
ATOM 770 C C . THR A 1 96 ? 4.849 5.384 -14.136 1.00 73.25 96 THR A C 1
ATOM 772 O O . THR A 1 96 ? 5.982 5.020 -14.439 1.00 73.25 96 THR A O 1
ATOM 775 N N . THR A 1 97 ? 3.786 5.116 -14.901 1.00 69.06 97 THR A N 1
ATOM 776 C CA . THR A 1 97 ? 3.870 4.398 -16.188 1.00 69.06 97 THR A CA 1
ATOM 777 C C . THR A 1 97 ? 4.890 5.040 -17.129 1.00 69.06 97 THR A C 1
ATOM 779 O O . THR A 1 97 ? 5.673 4.336 -17.754 1.00 69.06 97 THR A O 1
ATOM 782 N N . GLY A 1 98 ? 4.974 6.376 -17.135 1.00 69.56 98 GLY A N 1
ATOM 783 C CA . GLY A 1 98 ? 5.970 7.104 -17.926 1.00 69.56 98 GLY A CA 1
ATOM 784 C C . GLY A 1 98 ? 7.422 6.733 -17.607 1.00 69.56 98 GLY A C 1
ATOM 785 O O . GLY A 1 98 ? 8.249 6.725 -18.507 1.00 69.56 98 GLY A O 1
ATOM 786 N N . HIS A 1 99 ? 7.745 6.356 -16.366 1.00 75.81 99 HIS A N 1
ATOM 787 C CA . HIS A 1 99 ? 9.101 5.920 -16.021 1.00 75.81 99 HIS A CA 1
ATOM 788 C C . HIS A 1 99 ? 9.454 4.578 -16.676 1.00 75.81 99 HIS A C 1
ATOM 790 O O . HIS A 1 99 ? 10.562 4.412 -17.175 1.00 75.81 99 HIS A O 1
ATOM 796 N N . TYR A 1 100 ? 8.499 3.646 -16.724 1.00 73.81 100 TYR A N 1
ATOM 797 C CA . TYR A 1 100 ? 8.691 2.353 -17.382 1.00 73.81 100 TYR A CA 1
ATOM 798 C C . TYR A 1 100 ? 8.786 2.494 -18.903 1.00 73.81 100 TYR A C 1
ATOM 800 O O . TYR A 1 100 ? 9.655 1.876 -19.510 1.00 73.81 100 TYR A O 1
ATOM 808 N N . VAL A 1 101 ? 7.949 3.347 -19.504 1.00 74.62 101 VAL A N 1
ATOM 809 C CA . VAL A 1 101 ? 8.000 3.635 -20.948 1.00 74.62 101 VAL A CA 1
ATOM 810 C C . VAL A 1 101 ? 9.329 4.286 -21.330 1.00 74.62 101 VAL A C 1
ATOM 812 O O . VAL A 1 101 ? 9.929 3.900 -22.326 1.00 74.62 101 VAL A O 1
ATOM 815 N N . LEU A 1 102 ? 9.827 5.225 -20.522 1.00 83.06 102 LEU A N 1
AT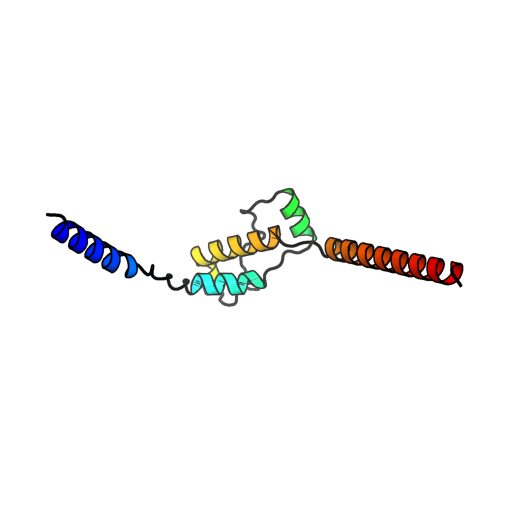OM 816 C CA . LEU A 1 102 ? 11.091 5.906 -20.796 1.00 83.06 102 LEU A CA 1
ATOM 817 C C . LEU A 1 102 ? 12.289 4.951 -20.713 1.00 83.06 102 LEU A C 1
ATOM 819 O O . LEU A 1 102 ? 13.111 4.933 -21.622 1.00 83.06 102 LEU A O 1
ATOM 823 N N . ILE A 1 103 ? 12.368 4.118 -19.669 1.00 77.31 103 ILE A N 1
ATOM 824 C CA . ILE A 1 103 ? 13.459 3.139 -19.531 1.00 77.31 103 ILE A CA 1
ATOM 825 C C . ILE A 1 103 ? 13.396 2.092 -20.651 1.00 77.31 103 ILE A C 1
ATOM 827 O O . ILE A 1 103 ? 14.418 1.800 -21.269 1.00 77.31 103 ILE A O 1
ATOM 831 N N . GLY A 1 104 ? 12.205 1.560 -20.946 1.00 74.81 104 GLY A N 1
ATOM 832 C CA . GLY A 1 104 ? 12.020 0.586 -22.024 1.00 74.81 104 GLY A CA 1
ATOM 833 C C . GLY A 1 104 ? 12.364 1.159 -23.400 1.00 74.81 104 GLY A C 1
ATOM 834 O O . GLY A 1 104 ? 13.041 0.504 -24.188 1.00 74.81 104 GLY A O 1
ATOM 835 N N . GLY A 1 105 ? 11.965 2.407 -23.665 1.00 80.94 105 GLY A N 1
ATOM 836 C CA . GLY A 1 105 ? 12.277 3.106 -24.910 1.00 80.94 105 GLY A CA 1
ATOM 837 C C . GLY A 1 105 ? 13.777 3.333 -25.102 1.00 80.94 105 GLY A C 1
ATOM 838 O O . GLY A 1 105 ? 14.312 3.004 -26.158 1.00 80.94 105 GLY A O 1
ATOM 839 N N . VAL A 1 106 ? 14.478 3.825 -24.075 1.00 85.12 106 VAL A N 1
ATOM 840 C CA . VAL A 1 106 ? 15.936 4.044 -24.142 1.00 85.12 106 VAL A CA 1
ATOM 841 C C . VAL A 1 106 ? 16.690 2.727 -24.360 1.00 85.12 106 VAL A C 1
ATOM 843 O O . VAL A 1 106 ? 17.607 2.678 -25.178 1.00 85.12 106 VAL A O 1
ATOM 846 N N . ALA A 1 107 ? 16.284 1.646 -23.688 1.00 87.12 107 ALA A N 1
ATOM 847 C CA . ALA A 1 107 ? 16.908 0.333 -23.853 1.00 87.12 107 ALA A CA 1
ATOM 848 C C . ALA A 1 107 ? 16.734 -0.237 -25.277 1.00 87.12 107 ALA A C 1
ATOM 850 O O . ALA A 1 107 ? 17.679 -0.787 -25.850 1.00 87.12 107 ALA A O 1
ATOM 851 N N . LEU A 1 108 ? 15.550 -0.076 -25.878 1.00 89.38 108 LEU A N 1
ATOM 852 C CA . LEU A 1 108 ? 15.285 -0.510 -27.255 1.00 89.38 108 LEU A CA 1
ATOM 853 C C . LEU A 1 108 ? 16.119 0.268 -28.277 1.00 89.38 108 LEU A C 1
ATOM 855 O O . LEU A 1 108 ? 16.766 -0.333 -29.131 1.00 89.38 108 LEU A O 1
ATOM 859 N N . VAL A 1 109 ? 16.156 1.597 -28.173 1.00 90.69 109 VAL A N 1
ATOM 860 C CA . VAL A 1 109 ? 16.947 2.420 -29.101 1.00 90.69 109 VAL A CA 1
ATOM 861 C C . VAL A 1 109 ? 18.442 2.112 -28.962 1.00 90.69 109 VAL A C 1
ATOM 863 O O . VAL A 1 109 ? 19.131 1.948 -29.967 1.00 90.69 109 VAL A O 1
ATOM 866 N N . GLY A 1 110 ? 18.939 1.962 -27.729 1.00 88.12 110 GLY A N 1
ATOM 867 C CA . GLY A 1 110 ? 20.337 1.608 -27.476 1.00 88.12 110 GLY A CA 1
ATOM 868 C C . GLY A 1 110 ? 20.733 0.252 -28.069 1.00 88.12 110 GLY A C 1
ATOM 869 O O . GLY A 1 110 ? 21.774 0.144 -28.712 1.00 88.12 110 GLY A O 1
ATOM 870 N N . SER A 1 111 ? 19.891 -0.773 -27.912 1.00 87.50 111 SER A N 1
ATOM 871 C CA . SER A 1 111 ? 20.164 -2.104 -28.474 1.00 87.50 111 SER A CA 1
ATOM 872 C C . SER A 1 111 ? 20.161 -2.111 -30.008 1.00 87.50 111 SER A C 1
ATOM 874 O O . SER A 1 111 ? 21.063 -2.697 -30.607 1.00 87.50 111 SER A O 1
ATOM 876 N N . LEU A 1 112 ? 19.232 -1.400 -30.655 1.00 89.56 112 LEU A N 1
ATOM 877 C CA . LEU A 1 112 ? 19.194 -1.272 -32.119 1.00 89.56 112 LEU A CA 1
ATOM 878 C C . LEU A 1 112 ? 20.431 -0.564 -32.690 1.00 89.56 112 LEU A C 1
ATOM 880 O O . LEU A 1 112 ? 20.955 -0.983 -33.724 1.00 89.56 112 LEU A O 1
ATOM 884 N N . LEU A 1 113 ? 20.927 0.476 -32.014 1.00 91.62 113 LEU A N 1
ATOM 885 C CA . LEU A 1 113 ? 22.146 1.178 -32.425 1.00 91.62 113 LEU A CA 1
ATOM 886 C C . LEU A 1 113 ? 23.377 0.268 -32.369 1.00 91.62 113 LEU A C 1
ATOM 888 O O . LEU A 1 113 ? 24.156 0.241 -33.321 1.00 91.62 113 LEU A O 1
ATOM 892 N N . ILE A 1 114 ? 23.530 -0.514 -31.296 1.00 88.56 114 ILE A N 1
ATOM 893 C CA . ILE A 1 114 ? 24.650 -1.457 -31.149 1.00 88.56 114 ILE A CA 1
ATOM 894 C C . ILE A 1 114 ? 24.601 -2.528 -32.244 1.00 88.56 114 ILE A C 1
ATOM 896 O O . ILE A 1 114 ? 25.615 -2.785 -32.888 1.00 88.56 114 ILE A O 1
ATOM 900 N N . ILE A 1 115 ? 23.427 -3.116 -32.502 1.00 90.31 115 ILE A N 1
ATOM 901 C CA . ILE A 1 115 ? 23.256 -4.128 -33.558 1.00 90.31 115 ILE A CA 1
ATOM 902 C C . ILE A 1 115 ? 23.620 -3.544 -34.927 1.00 90.31 115 ILE A C 1
ATOM 904 O O . ILE A 1 115 ? 24.345 -4.177 -35.693 1.00 90.31 115 ILE A O 1
ATOM 908 N N . SER A 1 116 ? 23.163 -2.323 -35.216 1.00 87.50 116 SER A N 1
ATOM 909 C CA . SER A 1 116 ? 23.436 -1.649 -36.488 1.00 87.50 116 SER A CA 1
ATOM 910 C C . SER A 1 116 ? 24.930 -1.364 -36.675 1.00 87.50 116 SER A C 1
ATOM 912 O O . SER A 1 116 ? 25.468 -1.615 -37.749 1.00 87.50 116 SER A O 1
ATOM 914 N N . LEU A 1 117 ? 25.623 -0.914 -35.622 1.00 88.56 117 LEU A N 1
ATOM 915 C CA . LEU A 1 117 ? 27.075 -0.691 -35.631 1.00 88.56 117 LEU A CA 1
ATOM 916 C C . LEU A 1 117 ? 27.865 -1.988 -35.848 1.00 88.56 117 LEU A C 1
ATOM 918 O O . LEU A 1 117 ? 28.808 -2.009 -36.637 1.00 88.56 117 LEU A O 1
ATOM 922 N N . VAL A 1 118 ? 27.474 -3.079 -35.183 1.00 88.56 118 VAL A N 1
ATOM 923 C CA . VAL A 1 118 ? 28.114 -4.393 -35.360 1.00 88.56 118 VAL A CA 1
ATOM 924 C C . VAL A 1 118 ? 27.896 -4.923 -36.778 1.00 88.56 118 VAL A C 1
ATOM 926 O O . VAL A 1 118 ? 28.833 -5.438 -37.387 1.00 88.56 118 VAL A O 1
ATOM 929 N N . ALA A 1 119 ? 26.689 -4.770 -37.330 1.00 86.06 119 ALA A N 1
ATOM 930 C CA . ALA A 1 119 ? 26.390 -5.159 -38.705 1.00 86.06 119 ALA A CA 1
ATOM 931 C C . ALA A 1 119 ? 27.227 -4.358 -39.717 1.00 86.06 119 ALA A C 1
ATOM 933 O O . ALA A 1 119 ? 27.819 -4.954 -40.613 1.00 86.06 119 ALA A O 1
ATOM 934 N N . LEU A 1 120 ? 27.342 -3.036 -39.536 1.00 82.94 120 LEU A N 1
ATOM 935 C CA . LEU A 1 120 ? 28.178 -2.174 -40.380 1.00 82.94 120 LEU A CA 1
ATOM 936 C C . LEU A 1 120 ? 29.658 -2.568 -40.325 1.00 82.94 120 LEU A C 1
ATOM 938 O O . LEU A 1 120 ? 30.281 -2.731 -41.373 1.00 82.94 120 LEU A O 1
ATOM 942 N N . ASN A 1 121 ? 30.208 -2.787 -39.128 1.00 78.44 121 ASN A N 1
ATOM 943 C CA . ASN A 1 121 ? 31.605 -3.201 -38.974 1.00 78.44 121 ASN A CA 1
ATOM 944 C C . ASN A 1 121 ? 31.876 -4.574 -39.608 1.00 78.44 121 ASN A C 1
ATOM 946 O O . ASN A 1 121 ? 32.908 -4.753 -40.245 1.00 78.44 121 ASN A O 1
ATOM 950 N N . ASN A 1 122 ? 30.951 -5.531 -39.493 1.00 74.69 122 ASN A N 1
ATOM 951 C CA . ASN A 1 122 ? 31.109 -6.849 -40.117 1.00 74.69 122 ASN A CA 1
ATOM 952 C C . ASN A 1 122 ? 31.006 -6.822 -41.648 1.00 74.69 122 ASN A C 1
ATOM 954 O O . ASN A 1 122 ? 31.606 -7.670 -42.304 1.00 74.69 122 ASN A O 1
ATOM 958 N N . ILE A 1 123 ? 30.252 -5.881 -42.223 1.00 70.75 123 ILE A N 1
ATOM 959 C CA . ILE A 1 123 ? 30.185 -5.695 -43.680 1.00 70.75 123 ILE A CA 1
ATOM 960 C C . ILE A 1 123 ? 31.485 -5.077 -44.203 1.00 70.75 123 ILE A C 1
ATOM 962 O O . ILE A 1 123 ? 31.922 -5.433 -45.285 1.00 70.75 123 ILE A O 1
ATOM 966 N N . HIS A 1 124 ? 32.126 -4.197 -43.430 1.00 56.03 124 HIS A N 1
ATOM 967 C CA . HIS A 1 124 ? 33.334 -3.491 -43.864 1.00 56.03 124 HIS A CA 1
ATOM 968 C C . HIS A 1 124 ? 34.627 -4.332 -43.791 1.00 56.03 124 HIS A C 1
ATOM 970 O O . HIS A 1 124 ? 35.644 -3.924 -44.350 1.00 56.03 124 HIS A O 1
ATOM 976 N N . ILE A 1 125 ? 34.595 -5.470 -43.082 1.00 55.12 125 ILE A N 1
ATOM 977 C CA . ILE A 1 125 ? 35.720 -6.411 -42.896 1.00 55.12 125 ILE A CA 1
ATOM 978 C C . ILE A 1 125 ? 35.674 -7.578 -43.914 1.00 55.12 125 ILE A C 1
ATOM 980 O O . ILE A 1 125 ? 36.630 -8.349 -44.006 1.00 55.12 125 ILE A O 1
ATOM 984 N N . LYS A 1 126 ? 34.591 -7.712 -44.690 1.00 48.94 126 LYS A N 1
ATOM 985 C CA . LYS A 1 126 ? 34.479 -8.656 -45.816 1.00 48.94 126 LYS A CA 1
ATOM 986 C C . LYS A 1 126 ? 34.797 -7.975 -47.139 1.00 48.94 126 LYS A C 1
ATOM 988 O O . LYS A 1 126 ? 35.344 -8.687 -48.007 1.00 48.94 126 LYS A O 1
#

Radius of gyration: 27.86 Å; Cα contacts (8 Å, |Δi|>4): 65; chains: 1; bounding box: 55×46×86 Å

Foldseek 3Di:
DVVVVVVVVVVVVVVVVPPPPPPPDCPPLLVQLLVLLVPDDDDPVVLVVCQVPVDLPDPSQADDPVSHPDRVCSPPPVSRVSNSVNNSVCSNPDDDPVVVVVVVVVVVVVVVVVVVVVVVVVVVVD

Solvent-accessible surface area (backbone atoms only — not comparable to full-atom values): 7518 Å² total; per-residue (Å²): 113,74,69,61,56,52,52,54,53,52,53,54,56,60,58,61,70,68,68,69,75,77,77,69,77,73,51,70,56,56,54,50,22,52,58,32,28,69,73,57,74,76,54,70,70,58,44,54,55,41,71,74,64,69,59,83,86,47,75,86,43,61,77,47,80,86,51,41,94,53,70,77,46,70,77,34,68,66,36,46,50,49,21,27,53,51,33,47,56,50,60,71,70,57,76,57,72,65,57,55,53,51,55,54,49,54,52,51,55,52,50,53,52,53,52,51,52,52,52,53,54,58,60,75,78,106

pLDDT: mean 81.51, std 11.84, range [48.94, 93.88]

Mean predicted aligned error: 13.72 Å

Sequence (126 aa):
MAKITIINILICLVISNNCLAQNLQVDSIKAIAISDAKLFRLDQATLKKFKKNKNSNSDYFKPNIYTTRNITLLSDSTYVKQFREIAYNQSLKRKTTGHYVLIGGVALVGSLLIISLVALNNIHIK

Secondary structure (DSSP, 8-state):
-HHHHHHHHHHHHHHHTT---------HHHHHHHHHHHH----HHHHHHHHHH--TTSGGG---TTT-S-GGGGG-HHHHHHHHHHHHHHHHHPPPHHHHHHHHHHHHHHHHHHHHHHHHHHHHT-